Protein AF-A0A3M1LWT2-F1 (afdb_monomer_lite)

Foldseek 3Di:
DKKKFFDPVLVVVCVVVVNPVVLVVQLCVLFVFPDWDWDADPNTTMIDTHGDCPDPVCVCSNCVSRCPRGVIDMDDDDDDDPVVVVVVVVVVVVVD

pLDDT: mean 94.82, std 4.77, range [67.31, 98.25]

Radius of gyration: 16.24 Å; chains: 1; bounding box: 43×25×44 Å

Structure (mmCIF, N/CA/C/O backbone):
data_AF-A0A3M1LWT2-F1
#
_entry.id   AF-A0A3M1LWT2-F1
#
loop_
_atom_site.group_PDB
_atom_site.id
_atom_site.type_symbol
_atom_site.label_atom_id
_atom_site.label_alt_id
_atom_site.label_comp_id
_atom_site.label_asym_id
_atom_site.label_entity_id
_atom_site.label_seq_id
_atom_site.pdbx_PDB_ins_code
_atom_site.Cartn_x
_atom_site.Cartn_y
_atom_site.Cartn_z
_atom_site.occupancy
_atom_site.B_iso_or_equiv
_atom_site.auth_seq_id
_atom_site.auth_comp_id
_atom_site.auth_asym_id
_atom_site.auth_atom_id
_atom_site.pdbx_PDB_model_num
ATOM 1 N N . MET A 1 1 ? -5.792 -1.369 6.090 1.00 93.50 1 MET A N 1
ATOM 2 C CA . MET A 1 1 ? -4.872 -2.108 5.193 1.00 93.50 1 MET A CA 1
ATOM 3 C C . MET A 1 1 ? -5.056 -1.612 3.768 1.00 93.50 1 MET A C 1
ATOM 5 O O . MET A 1 1 ? -6.185 -1.385 3.356 1.00 93.50 1 MET A O 1
ATOM 9 N N . MET A 1 2 ? -3.960 -1.429 3.037 1.00 96.69 2 MET A N 1
ATOM 10 C CA . MET A 1 2 ? -3.952 -1.089 1.617 1.00 96.69 2 MET A CA 1
ATOM 11 C C . MET A 1 2 ? -3.150 -2.133 0.841 1.00 96.69 2 MET A C 1
ATOM 13 O O . MET A 1 2 ? -2.040 -2.466 1.247 1.00 96.69 2 MET A O 1
ATOM 17 N N . ARG A 1 3 ? -3.677 -2.605 -0.288 1.00 97.88 3 ARG A N 1
ATOM 18 C CA . ARG A 1 3 ? -2.958 -3.412 -1.281 1.00 97.88 3 ARG A CA 1
ATOM 19 C C . ARG A 1 3 ? -2.900 -2.634 -2.589 1.00 97.88 3 ARG A C 1
ATOM 21 O O . ARG A 1 3 ? -3.923 -2.109 -3.009 1.00 97.88 3 ARG A O 1
ATOM 28 N N . ALA A 1 4 ? -1.738 -2.579 -3.225 1.00 98.06 4 ALA A N 1
ATOM 29 C CA . ALA A 1 4 ? -1.555 -1.981 -4.541 1.00 98.06 4 ALA A CA 1
ATOM 30 C C . ALA A 1 4 ? -0.886 -2.987 -5.482 1.00 98.06 4 ALA A C 1
ATOM 32 O O . ALA A 1 4 ? 0.244 -3.409 -5.228 1.00 98.06 4 ALA A O 1
ATOM 33 N N . HIS A 1 5 ? -1.587 -3.370 -6.546 1.00 98.06 5 HIS A N 1
ATOM 34 C CA . HIS A 1 5 ? -1.077 -4.148 -7.674 1.00 98.06 5 HIS A CA 1
ATOM 35 C C . HIS A 1 5 ? -0.610 -3.201 -8.758 1.00 98.06 5 HIS A C 1
ATOM 37 O O . HIS A 1 5 ? -1.426 -2.522 -9.362 1.00 98.06 5 HIS A O 1
ATOM 43 N N . LEU A 1 6 ? 0.693 -3.153 -9.006 1.00 98.00 6 LEU A N 1
ATOM 44 C CA . LEU A 1 6 ? 1.245 -2.2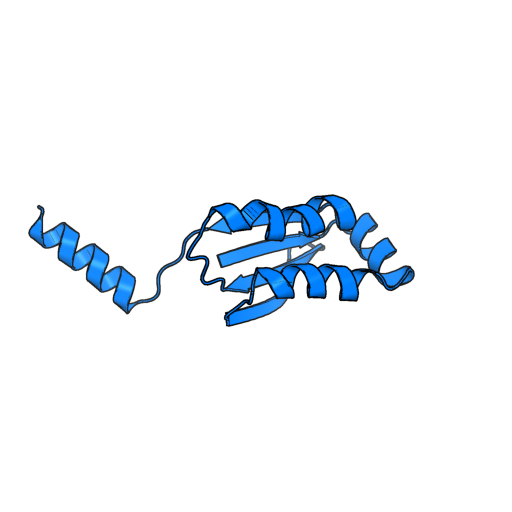72 -10.024 1.00 98.00 6 LEU A CA 1
ATOM 45 C C . LEU A 1 6 ? 1.164 -2.950 -11.390 1.00 98.00 6 LEU A C 1
ATOM 47 O O . LEU A 1 6 ? 1.614 -4.097 -11.521 1.00 98.00 6 LEU A O 1
ATOM 51 N N . ASP A 1 7 ? 0.681 -2.234 -12.407 1.00 97.88 7 ASP A N 1
ATOM 52 C CA . ASP A 1 7 ? 0.734 -2.722 -13.783 1.00 97.88 7 ASP A CA 1
ATOM 53 C C . ASP A 1 7 ? 2.180 -3.057 -14.177 1.00 97.88 7 ASP A C 1
ATOM 55 O O . ASP A 1 7 ? 3.147 -2.372 -13.815 1.00 97.88 7 ASP A O 1
ATOM 59 N N . VAL A 1 8 ? 2.353 -4.145 -14.924 1.00 97.38 8 VAL A N 1
ATOM 60 C CA . VAL A 1 8 ? 3.676 -4.648 -15.299 1.00 97.38 8 VAL A CA 1
ATOM 61 C C . VAL A 1 8 ? 4.382 -3.672 -16.239 1.00 97.38 8 VAL A C 1
ATOM 63 O O . VAL A 1 8 ? 5.583 -3.435 -16.078 1.00 97.38 8 VAL A O 1
ATOM 66 N N . GLY A 1 9 ? 3.670 -3.102 -17.212 1.00 97.75 9 GLY A N 1
ATOM 67 C CA . GLY A 1 9 ? 4.215 -2.166 -18.192 1.00 97.75 9 GLY A CA 1
ATOM 68 C C . GLY A 1 9 ? 4.629 -0.845 -17.552 1.00 97.75 9 GLY A C 1
ATOM 69 O O . GLY A 1 9 ? 5.793 -0.442 -17.673 1.00 97.75 9 GLY A O 1
ATOM 70 N N . ALA A 1 10 ? 3.710 -0.218 -16.819 1.00 97.62 10 ALA A N 1
ATOM 71 C CA . ALA A 1 10 ? 3.936 1.048 -16.132 1.00 97.62 10 ALA A CA 1
ATOM 72 C C . ALA A 1 10 ? 5.060 0.928 -15.093 1.00 97.62 10 ALA A C 1
ATOM 74 O O . ALA A 1 10 ? 6.025 1.698 -15.114 1.00 97.62 10 ALA A O 1
ATOM 75 N N . SER A 1 11 ? 5.028 -0.108 -14.248 1.00 96.69 11 SER A N 1
ATOM 76 C CA . SER A 1 11 ? 6.081 -0.310 -13.246 1.00 96.69 11 SER A CA 1
ATOM 77 C C . SER A 1 11 ? 7.441 -0.670 -13.863 1.00 96.69 11 SER A C 1
ATOM 79 O O . SER A 1 11 ? 8.476 -0.265 -13.333 1.00 96.69 11 SER A O 1
ATOM 81 N N . ASN A 1 12 ? 7.490 -1.359 -15.011 1.00 98.06 12 ASN A N 1
ATOM 82 C CA . ASN A 1 12 ? 8.745 -1.575 -15.743 1.00 98.06 12 ASN A CA 1
ATOM 83 C C . ASN A 1 12 ? 9.343 -0.258 -16.249 1.00 98.06 12 ASN A C 1
ATOM 85 O O . ASN A 1 12 ? 10.557 -0.060 -16.146 1.00 98.06 12 ASN A O 1
ATOM 89 N N . LEU A 1 13 ? 8.513 0.634 -16.797 1.00 98.12 13 LEU A N 1
ATOM 90 C CA . LEU A 1 13 ? 8.951 1.953 -17.245 1.00 98.12 13 LEU A CA 1
ATOM 91 C C . LEU A 1 13 ? 9.485 2.777 -16.066 1.00 98.12 13 LEU A C 1
ATOM 93 O O . LEU A 1 13 ? 10.597 3.298 -16.157 1.00 98.12 13 LEU A O 1
ATOM 97 N N . ALA A 1 14 ? 8.746 2.806 -14.953 1.00 97.75 14 ALA A N 1
ATOM 98 C CA . ALA A 1 14 ? 9.119 3.513 -13.727 1.00 97.75 14 ALA A CA 1
ATOM 99 C C . ALA A 1 14 ? 10.426 2.996 -13.093 1.00 97.75 14 ALA A C 1
ATOM 101 O O . ALA A 1 14 ? 11.182 3.750 -12.481 1.00 97.75 14 ALA A O 1
ATOM 102 N N . ILE A 1 15 ? 10.733 1.703 -13.235 1.00 97.44 15 ILE A N 1
ATOM 103 C CA . ILE A 1 15 ? 12.027 1.149 -12.809 1.00 97.44 15 ILE A CA 1
ATOM 104 C C . ILE A 1 15 ? 13.140 1.609 -13.748 1.00 97.44 15 ILE A C 1
ATOM 106 O O . ILE A 1 15 ? 14.187 2.060 -13.290 1.00 97.44 15 ILE A O 1
ATOM 110 N N . ARG A 1 16 ? 12.925 1.504 -15.063 1.00 97.94 16 ARG A N 1
ATOM 111 C CA . ARG A 1 16 ? 13.945 1.828 -16.074 1.00 97.94 16 ARG A CA 1
ATOM 112 C C . ARG A 1 16 ? 14.340 3.299 -16.060 1.00 97.94 16 ARG A C 1
ATOM 114 O O . ARG A 1 16 ? 15.507 3.605 -16.273 1.00 97.94 16 ARG A O 1
ATOM 121 N N . ASN A 1 17 ? 13.384 4.194 -15.827 1.00 97.31 17 ASN A N 1
ATOM 122 C CA . ASN A 1 17 ? 13.632 5.633 -15.753 1.00 97.31 17 ASN A CA 1
ATOM 123 C C . ASN A 1 17 ? 13.972 6.121 -14.326 1.00 97.31 17 ASN A C 1
ATOM 125 O O . ASN A 1 17 ? 14.245 7.304 -14.141 1.00 97.31 17 ASN A O 1
ATOM 129 N N . GLY A 1 18 ? 13.964 5.228 -13.329 1.00 97.06 18 GLY A N 1
ATOM 130 C CA . GLY A 1 18 ? 14.305 5.530 -11.938 1.00 97.06 18 GLY A CA 1
ATOM 131 C C . GLY A 1 18 ? 13.223 6.255 -11.127 1.00 97.06 18 GLY A C 1
ATOM 132 O O . GLY A 1 18 ? 13.488 6.623 -9.982 1.00 97.06 18 GLY A O 1
ATOM 133 N N . SER A 1 19 ? 12.012 6.457 -11.659 1.00 97.56 19 SER A N 1
ATOM 134 C CA . SER A 1 19 ? 10.947 7.197 -10.968 1.00 97.56 19 SER A CA 1
ATOM 135 C C . SER A 1 19 ? 10.245 6.398 -9.866 1.00 97.56 19 SER A C 1
ATOM 137 O O . SER A 1 19 ? 9.701 7.013 -8.946 1.00 97.56 19 SER A O 1
ATOM 139 N N . LEU A 1 20 ? 10.287 5.056 -9.906 1.00 97.00 20 LEU A N 1
ATOM 140 C CA . LEU A 1 20 ? 9.533 4.197 -8.978 1.00 97.00 20 LEU A CA 1
ATOM 141 C C . LEU A 1 20 ? 9.794 4.551 -7.508 1.00 97.00 20 LEU A C 1
ATOM 143 O O . LEU A 1 20 ? 8.853 4.705 -6.735 1.00 97.00 20 LEU A O 1
ATOM 147 N N . LYS A 1 21 ? 11.065 4.737 -7.126 1.00 95.94 21 LYS A N 1
ATOM 148 C CA . LYS A 1 21 ? 11.444 5.090 -5.748 1.00 95.94 21 LYS A CA 1
ATOM 149 C C . LYS A 1 21 ? 10.788 6.396 -5.299 1.00 95.94 21 LYS A C 1
ATOM 151 O O . LYS A 1 21 ? 10.202 6.435 -4.225 1.00 95.94 21 LYS A O 1
ATOM 156 N N . GLY A 1 22 ? 10.830 7.427 -6.142 1.00 97.56 22 GLY A N 1
ATOM 157 C CA . GLY A 1 22 ? 10.230 8.724 -5.835 1.00 97.56 22 GLY A CA 1
ATOM 158 C C . GLY A 1 22 ? 8.703 8.674 -5.756 1.00 97.56 22 GLY A C 1
ATOM 159 O O . GLY A 1 22 ? 8.114 9.397 -4.958 1.00 97.56 22 GLY A O 1
ATOM 160 N N . ILE A 1 23 ? 8.054 7.814 -6.549 1.00 97.06 23 ILE A N 1
ATOM 161 C CA . ILE A 1 23 ? 6.602 7.591 -6.464 1.00 97.06 23 ILE A CA 1
ATOM 162 C C . ILE A 1 23 ? 6.249 6.968 -5.108 1.00 97.06 23 ILE A C 1
ATOM 164 O O . ILE A 1 23 ? 5.413 7.510 -4.387 1.00 97.06 23 ILE A O 1
ATOM 168 N N . ILE A 1 24 ? 6.937 5.890 -4.715 1.00 96.56 24 ILE A N 1
ATOM 169 C CA . ILE A 1 24 ? 6.706 5.230 -3.420 1.00 96.56 24 ILE A CA 1
ATOM 170 C C . ILE A 1 24 ? 7.017 6.170 -2.244 1.00 96.56 24 ILE A C 1
ATOM 172 O O . ILE A 1 24 ? 6.256 6.213 -1.282 1.00 96.56 24 ILE A O 1
ATOM 176 N N . GLU A 1 25 ? 8.076 6.981 -2.328 1.00 96.06 25 GLU A N 1
ATOM 177 C CA . GLU A 1 25 ? 8.407 7.982 -1.303 1.00 96.06 25 GLU A CA 1
ATOM 178 C C . GLU A 1 25 ? 7.307 9.039 -1.133 1.00 96.06 25 GLU A C 1
ATOM 180 O O . GLU A 1 25 ? 6.973 9.383 0.002 1.00 96.06 25 GLU A O 1
ATOM 185 N N . ARG A 1 26 ? 6.695 9.519 -2.228 1.00 95.62 26 ARG A N 1
ATOM 186 C CA . ARG A 1 26 ? 5.544 10.439 -2.153 1.00 95.62 26 ARG A CA 1
ATOM 187 C C . ARG A 1 26 ? 4.356 9.797 -1.446 1.00 95.62 26 ARG A C 1
ATOM 189 O O . ARG A 1 26 ? 3.766 10.423 -0.570 1.00 95.62 26 ARG A O 1
ATOM 196 N N . VAL A 1 27 ? 4.044 8.548 -1.793 1.00 95.62 27 VAL A N 1
ATOM 197 C CA . VAL A 1 27 ? 2.964 7.792 -1.146 1.00 95.62 27 VAL A CA 1
ATOM 198 C C . VAL A 1 27 ? 3.252 7.645 0.349 1.00 95.62 27 VAL A C 1
ATOM 200 O O . VAL A 1 27 ? 2.382 7.916 1.170 1.00 95.62 27 VAL A O 1
ATOM 203 N N . PHE A 1 28 ? 4.481 7.291 0.731 1.00 95.38 28 PHE A N 1
ATOM 204 C CA . PHE A 1 28 ? 4.850 7.074 2.135 1.00 95.38 28 PHE A CA 1
ATOM 205 C C . PHE A 1 28 ? 4.919 8.363 2.958 1.00 95.38 28 PHE A C 1
ATOM 207 O O . PHE A 1 28 ? 4.652 8.319 4.159 1.00 95.38 28 PHE A O 1
ATOM 214 N N . ALA A 1 29 ? 5.212 9.508 2.336 1.00 94.88 29 ALA A N 1
ATOM 215 C CA . ALA A 1 29 ? 5.200 10.804 3.013 1.00 94.88 29 ALA A CA 1
ATOM 216 C C . ALA A 1 29 ? 3.810 11.159 3.571 1.00 94.88 29 ALA A C 1
ATOM 218 O O . ALA A 1 29 ? 3.712 11.752 4.650 1.00 94.88 29 ALA A O 1
ATOM 219 N N . VAL A 1 30 ? 2.751 10.766 2.856 1.00 92.88 30 VAL A N 1
ATOM 220 C CA . VAL A 1 30 ? 1.357 10.955 3.278 1.00 92.88 30 VAL A CA 1
ATOM 221 C C . VAL A 1 30 ? 0.875 9.767 4.108 1.00 92.88 30 VAL A C 1
ATOM 223 O O . VAL A 1 30 ? 0.393 9.954 5.220 1.00 92.88 30 VAL A O 1
ATOM 226 N N . ALA A 1 31 ? 1.032 8.549 3.584 1.00 92.31 31 ALA A N 1
ATOM 227 C CA . ALA A 1 31 ? 0.422 7.343 4.136 1.00 92.31 31 ALA A CA 1
ATOM 228 C C . ALA A 1 31 ? 1.042 6.880 5.459 1.00 92.31 31 ALA A C 1
ATOM 230 O O . ALA A 1 31 ? 0.356 6.210 6.223 1.00 92.31 31 ALA A O 1
ATOM 231 N N . LYS A 1 32 ? 2.328 7.192 5.699 1.00 93.25 32 LYS A N 1
ATOM 232 C CA . LYS A 1 32 ? 3.096 6.821 6.904 1.00 93.25 32 LYS A CA 1
ATOM 233 C C . LYS A 1 32 ? 2.747 5.416 7.428 1.00 93.25 32 LYS A C 1
ATOM 235 O O . LYS A 1 32 ? 2.270 5.288 8.554 1.00 93.25 32 LYS A O 1
ATOM 240 N N . PRO A 1 33 ? 2.939 4.369 6.605 1.00 94.62 33 PRO A N 1
ATOM 241 C CA . PRO A 1 33 ? 2.531 3.021 6.972 1.00 94.62 33 PRO A CA 1
ATOM 242 C C . PRO A 1 33 ? 3.252 2.547 8.237 1.00 94.62 33 PRO A C 1
ATOM 244 O O . PRO A 1 33 ? 4.459 2.744 8.371 1.00 94.62 33 PRO A O 1
ATOM 247 N N . GLU A 1 34 ? 2.535 1.853 9.119 1.00 93.00 34 GLU A N 1
ATOM 248 C CA . GLU A 1 34 ? 3.132 1.159 10.269 1.00 93.00 34 GLU A CA 1
ATOM 249 C C . GLU A 1 34 ? 4.055 0.030 9.802 1.00 93.00 34 GLU A C 1
ATOM 251 O O . GLU A 1 34 ? 5.123 -0.216 10.364 1.00 93.00 34 GLU A O 1
ATOM 256 N N . ALA A 1 35 ? 3.636 -0.645 8.732 1.00 94.44 35 ALA A N 1
ATOM 257 C CA . ALA A 1 35 ? 4.391 -1.681 8.057 1.00 94.44 35 ALA A CA 1
ATOM 258 C C . ALA A 1 35 ? 4.074 -1.665 6.562 1.00 94.44 35 ALA A C 1
ATOM 260 O O . ALA A 1 35 ? 2.922 -1.483 6.160 1.00 94.44 35 ALA A O 1
ATOM 261 N N . ALA A 1 36 ? 5.095 -1.902 5.742 1.00 96.88 36 ALA A N 1
ATOM 262 C CA . ALA A 1 36 ? 4.954 -2.079 4.306 1.00 96.88 36 ALA A CA 1
ATOM 263 C C . ALA A 1 36 ? 5.729 -3.316 3.849 1.00 96.88 36 ALA A C 1
ATOM 265 O O . ALA A 1 36 ? 6.903 -3.491 4.176 1.00 96.88 36 ALA A O 1
ATOM 266 N N . TYR A 1 37 ? 5.064 -4.157 3.069 1.00 97.56 37 TYR A N 1
ATOM 267 C CA . TYR A 1 37 ? 5.598 -5.387 2.506 1.00 97.56 37 TYR A CA 1
ATOM 268 C C . TYR A 1 37 ? 5.516 -5.315 0.988 1.00 97.56 37 TYR A C 1
ATOM 270 O O . TYR A 1 37 ? 4.506 -4.884 0.431 1.00 97.56 37 TYR A O 1
ATOM 278 N N . PHE A 1 38 ? 6.569 -5.775 0.321 1.00 97.31 38 PHE A N 1
ATOM 279 C CA . PHE A 1 38 ? 6.647 -5.823 -1.132 1.00 97.31 38 PHE A CA 1
ATOM 280 C C . PHE A 1 38 ? 6.865 -7.264 -1.566 1.00 97.31 38 PHE A C 1
ATOM 282 O O . PHE A 1 38 ? 7.770 -7.936 -1.072 1.00 97.31 38 PHE A O 1
ATOM 289 N N . PHE A 1 39 ? 6.021 -7.749 -2.464 1.00 97.88 39 PHE A N 1
ATOM 290 C CA . PHE A 1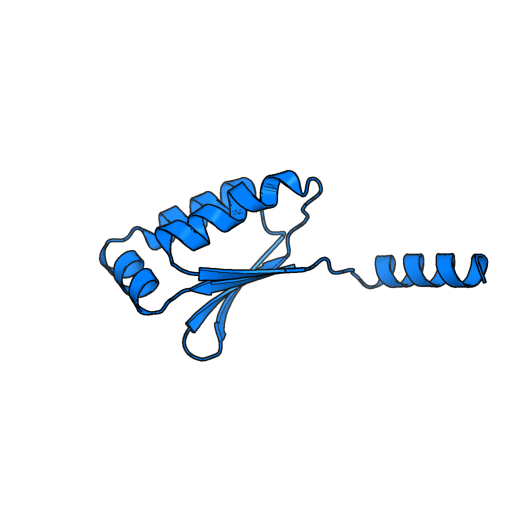 39 ? 6.036 -9.135 -2.919 1.00 97.88 39 PHE A CA 1
ATOM 291 C C . PHE A 1 39 ? 5.428 -9.236 -4.317 1.00 97.88 39 PHE A C 1
ATOM 293 O O . PHE A 1 39 ? 4.988 -8.243 -4.896 1.00 97.88 39 PHE A O 1
ATOM 300 N N . VAL A 1 40 ? 5.456 -10.440 -4.881 1.00 97.25 40 VAL A N 1
ATOM 301 C CA . VAL A 1 40 ? 4.798 -10.736 -6.152 1.00 97.25 40 VAL A CA 1
ATOM 302 C C . VAL A 1 40 ? 3.478 -11.427 -5.854 1.00 97.25 40 VAL A C 1
ATOM 304 O O . VAL A 1 40 ? 3.464 -12.466 -5.199 1.00 97.25 40 VAL A O 1
ATOM 307 N N . GLU A 1 41 ? 2.385 -10.876 -6.364 1.00 97.31 41 GLU A N 1
ATOM 308 C CA . GLU A 1 41 ? 1.059 -11.490 -6.300 1.00 97.31 41 GLU A CA 1
ATOM 309 C C . GLU A 1 41 ? 0.456 -11.491 -7.702 1.00 97.31 41 GLU A C 1
ATOM 311 O O . GLU A 1 41 ? 0.507 -10.493 -8.418 1.00 97.31 41 GLU A O 1
ATOM 316 N N . SER A 1 42 ? -0.053 -12.645 -8.139 1.00 95.19 42 SER A N 1
ATOM 317 C CA . SER A 1 42 ? -0.663 -12.808 -9.468 1.00 95.19 42 SER A CA 1
ATOM 318 C C . SER A 1 42 ? 0.211 -12.301 -10.629 1.00 95.19 42 SER A C 1
ATOM 320 O O . SER A 1 42 ? -0.298 -11.754 -11.601 1.00 95.19 42 SER A O 1
ATOM 322 N N . GLY A 1 43 ? 1.538 -12.441 -10.520 1.00 96.12 43 GLY A N 1
ATOM 323 C CA . GLY A 1 43 ? 2.496 -11.984 -11.537 1.00 96.12 43 GLY A CA 1
ATOM 324 C C . GLY A 1 43 ? 2.770 -10.473 -11.560 1.00 96.12 43 GLY A C 1
ATOM 325 O O . GLY A 1 43 ? 3.503 -10.017 -12.434 1.00 96.12 43 GLY A O 1
ATOM 326 N N . HIS A 1 44 ? 2.232 -9.707 -10.610 1.00 97.56 44 HIS A N 1
ATOM 327 C CA . HIS A 1 44 ? 2.404 -8.258 -10.513 1.00 97.56 44 HIS A CA 1
ATOM 328 C C . HIS A 1 44 ? 3.347 -7.892 -9.368 1.00 97.56 44 HIS A C 1
ATOM 330 O O . HIS A 1 44 ? 3.528 -8.654 -8.416 1.00 97.56 44 HIS A O 1
ATOM 336 N N . ARG A 1 45 ? 3.964 -6.708 -9.461 1.00 97.81 45 ARG A N 1
ATOM 337 C CA . ARG A 1 45 ? 4.654 -6.108 -8.314 1.00 97.81 45 ARG A CA 1
ATOM 338 C C . ARG A 1 45 ? 3.584 -5.594 -7.367 1.00 97.81 45 ARG A C 1
ATOM 340 O O . ARG A 1 45 ? 2.758 -4.783 -7.779 1.00 97.81 45 ARG A O 1
ATOM 347 N N . THR A 1 46 ? 3.628 -6.039 -6.121 1.00 98.25 46 THR A N 1
ATOM 348 C CA . THR A 1 46 ? 2.574 -5.760 -5.153 1.00 98.25 46 THR A CA 1
ATOM 349 C C . THR A 1 46 ? 3.150 -5.138 -3.898 1.00 98.25 46 THR A C 1
ATOM 351 O O . THR A 1 46 ? 4.176 -5.577 -3.377 1.00 98.25 46 TH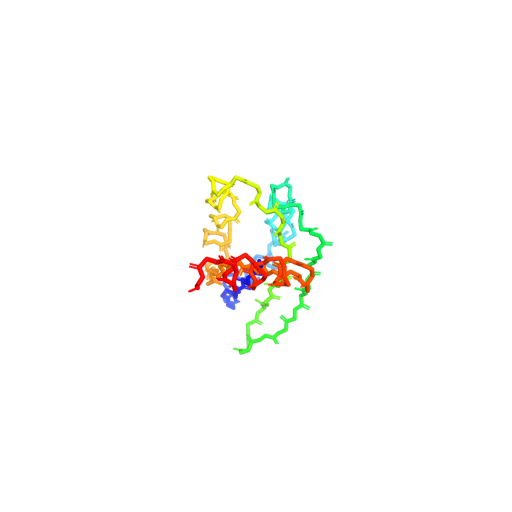R A O 1
ATOM 354 N N . MET A 1 47 ? 2.465 -4.110 -3.410 1.00 97.88 47 MET A N 1
ATOM 355 C CA . MET A 1 47 ? 2.713 -3.501 -2.112 1.00 97.88 47 MET A CA 1
ATOM 356 C C . MET A 1 47 ? 1.511 -3.753 -1.207 1.00 97.88 47 MET A C 1
ATOM 358 O O . MET A 1 47 ? 0.377 -3.477 -1.591 1.00 97.88 47 MET A O 1
ATOM 362 N N . LEU A 1 48 ? 1.760 -4.238 0.005 1.00 97.81 48 LEU A N 1
ATOM 363 C CA . LEU A 1 48 ? 0.777 -4.313 1.080 1.00 97.81 48 LEU A CA 1
ATOM 364 C C . LEU A 1 48 ? 1.238 -3.413 2.218 1.00 97.81 48 LEU A C 1
ATOM 366 O O . LEU A 1 48 ? 2.356 -3.559 2.705 1.00 97.81 48 LEU A O 1
ATOM 370 N N . ALA A 1 49 ? 0.376 -2.506 2.653 1.00 96.69 49 ALA A N 1
ATOM 371 C CA . ALA A 1 49 ? 0.667 -1.560 3.713 1.00 96.69 49 ALA A CA 1
ATOM 372 C C . ALA A 1 49 ? -0.402 -1.607 4.811 1.00 96.69 49 ALA A C 1
ATOM 374 O O . ALA A 1 49 ? -1.609 -1.6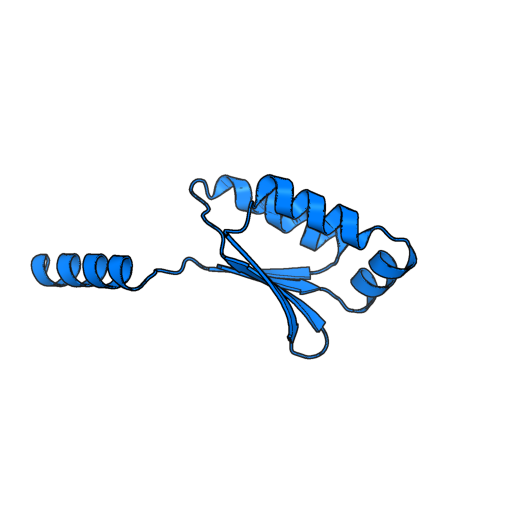35 4.542 1.00 96.69 49 ALA A O 1
ATOM 375 N N . VAL A 1 50 ? 0.043 -1.589 6.063 1.00 95.44 50 VAL A N 1
ATOM 376 C CA . VAL A 1 50 ? -0.814 -1.344 7.226 1.00 95.44 50 VAL A CA 1
ATOM 377 C C . VAL A 1 50 ? -0.791 0.156 7.481 1.00 95.44 50 VAL A C 1
ATOM 379 O O . VAL A 1 50 ? 0.275 0.735 7.674 1.00 95.44 50 VAL A O 1
ATOM 382 N N . LEU A 1 51 ? -1.962 0.781 7.379 1.00 92.00 51 LEU A N 1
ATOM 383 C CA . LEU A 1 51 ? -2.131 2.228 7.452 1.00 92.00 51 LEU A CA 1
ATOM 384 C C . LEU A 1 51 ? -3.046 2.552 8.626 1.00 92.00 51 LEU A C 1
ATOM 386 O O . LEU A 1 51 ? -4.127 1.962 8.711 1.00 92.00 51 LEU A O 1
ATOM 390 N N . ASP A 1 52 ? -2.638 3.522 9.437 1.00 88.88 52 ASP A N 1
ATOM 391 C CA . ASP A 1 52 ? -3.490 4.184 10.421 1.00 88.88 52 ASP A CA 1
ATOM 392 C C . ASP A 1 52 ? -4.036 5.483 9.804 1.00 88.88 52 ASP A C 1
ATOM 394 O O . ASP A 1 52 ? -3.417 6.548 9.857 1.00 88.88 52 ASP A O 1
ATOM 398 N N . ILE A 1 53 ? -5.164 5.372 9.094 1.00 81.50 53 ILE A N 1
ATOM 399 C CA . ILE A 1 53 ? -5.812 6.518 8.444 1.00 81.50 53 ILE A CA 1
ATOM 400 C C . ILE A 1 53 ? -6.904 7.048 9.371 1.00 81.50 53 ILE A C 1
ATOM 402 O O . ILE A 1 53 ? -8.043 6.585 9.329 1.00 81.50 53 ILE A O 1
ATOM 406 N N . ALA A 1 54 ? -6.566 8.065 10.164 1.00 81.06 54 ALA A N 1
ATOM 407 C CA . ALA A 1 54 ? -7.537 8.779 10.993 1.00 81.06 54 ALA A CA 1
ATOM 408 C C . ALA A 1 54 ? -8.499 9.658 10.167 1.00 81.06 54 ALA A C 1
ATOM 410 O O . ALA A 1 54 ? -9.651 9.849 10.554 1.00 81.06 54 ALA A O 1
ATOM 411 N N . ASP A 1 55 ? -8.036 10.184 9.025 1.00 89.12 55 ASP A N 1
ATOM 412 C CA . ASP A 1 55 ? -8.826 11.016 8.111 1.00 89.12 55 ASP A CA 1
ATOM 413 C C . ASP A 1 55 ? -8.941 10.363 6.718 1.00 89.12 55 ASP A C 1
ATOM 415 O O . ASP A 1 55 ? -7.984 10.397 5.935 1.00 89.12 55 ASP A O 1
ATOM 419 N N . PRO A 1 56 ? -10.113 9.796 6.366 1.00 90.06 56 PRO A N 1
ATOM 420 C CA . PRO A 1 56 ? -10.357 9.198 5.054 1.00 90.06 56 PRO A CA 1
ATOM 421 C C . PRO A 1 56 ? -10.160 10.155 3.869 1.00 90.06 56 PRO A C 1
ATOM 423 O O . PRO A 1 56 ? -9.975 9.689 2.744 1.00 90.06 56 PRO A O 1
ATOM 426 N N . SER A 1 57 ? -10.161 11.477 4.087 1.00 92.69 57 SER A N 1
ATOM 427 C CA . SER A 1 57 ? -9.909 12.469 3.032 1.00 92.69 57 SER A CA 1
ATOM 428 C C . SER A 1 57 ? -8.500 12.371 2.428 1.00 92.69 57 SER A C 1
ATOM 430 O O . SER A 1 57 ? -8.256 12.880 1.333 1.00 92.69 57 SER A O 1
ATOM 432 N N . LEU A 1 58 ? -7.578 11.671 3.100 1.00 91.44 58 LEU A N 1
ATOM 433 C CA . LEU A 1 58 ? -6.217 11.425 2.624 1.00 91.44 58 LEU A CA 1
ATOM 434 C C . LEU A 1 58 ? -6.132 10.328 1.556 1.00 91.44 58 LEU A C 1
ATOM 436 O O . LEU A 1 58 ? -5.110 10.233 0.877 1.00 91.44 58 LEU A O 1
ATOM 440 N N . ILE A 1 59 ? -7.183 9.522 1.364 1.00 94.44 59 ILE A N 1
ATOM 441 C CA . ILE A 1 59 ? -7.173 8.400 0.413 1.00 94.44 59 ILE A CA 1
ATOM 442 C C . ILE A 1 59 ? -6.751 8.833 -1.005 1.00 94.44 59 ILE A C 1
ATOM 444 O O . ILE A 1 59 ? -5.844 8.199 -1.544 1.00 94.44 59 ILE A O 1
ATOM 448 N N . PRO A 1 60 ? -7.293 9.912 -1.607 1.00 95.31 60 PRO A N 1
ATOM 449 C CA . PRO A 1 60 ? -6.847 10.368 -2.924 1.00 95.31 60 PRO A CA 1
ATOM 450 C C . PRO A 1 60 ? -5.363 10.744 -2.966 1.00 95.31 60 PRO A C 1
ATOM 452 O O . PRO A 1 60 ? -4.675 10.415 -3.924 1.00 95.31 60 PRO A O 1
ATOM 455 N N . GLN A 1 61 ? -4.828 11.372 -1.915 1.00 94.62 61 GLN A N 1
ATOM 456 C CA . GLN A 1 61 ? -3.407 11.747 -1.870 1.00 94.62 61 GLN A CA 1
ATOM 457 C C . GLN A 1 61 ? -2.478 10.524 -1.834 1.00 94.62 61 GLN A C 1
ATOM 459 O O . GLN A 1 61 ? -1.345 10.594 -2.304 1.00 94.62 61 GLN A O 1
ATOM 464 N N . ILE A 1 62 ? -2.959 9.406 -1.284 1.00 94.56 62 ILE A N 1
ATOM 465 C CA . ILE A 1 62 ? -2.242 8.127 -1.233 1.00 94.56 62 ILE A CA 1
ATOM 466 C C . ILE A 1 62 ? -2.400 7.364 -2.556 1.00 94.56 62 ILE A C 1
ATOM 468 O O . ILE A 1 62 ? -1.427 6.812 -3.066 1.00 94.56 62 ILE A O 1
ATOM 472 N N . ALA A 1 63 ? -3.617 7.320 -3.102 1.00 96.31 63 ALA A N 1
ATOM 473 C CA . ALA A 1 63 ? -3.971 6.453 -4.221 1.00 96.31 63 ALA A CA 1
ATOM 474 C C . ALA A 1 63 ? -3.662 7.065 -5.598 1.00 96.31 63 ALA A C 1
ATOM 476 O O . ALA A 1 63 ? -3.184 6.349 -6.473 1.00 96.31 63 ALA A O 1
ATOM 477 N N . GLU A 1 64 ? -3.847 8.375 -5.795 1.00 97.25 64 GLU A N 1
ATOM 478 C CA . GLU A 1 64 ? -3.632 9.016 -7.103 1.00 97.25 64 GLU A CA 1
ATOM 479 C C . GLU A 1 64 ? -2.215 8.837 -7.663 1.00 97.25 64 GLU A C 1
ATOM 481 O O . GLU A 1 64 ? -2.100 8.516 -8.842 1.00 97.25 64 GLU A O 1
ATOM 486 N N . PRO A 1 65 ? -1.120 8.943 -6.883 1.00 96.44 65 PRO A N 1
ATOM 487 C CA . PRO A 1 65 ? 0.212 8.647 -7.414 1.00 96.44 65 PRO A CA 1
ATOM 488 C C . PRO A 1 65 ? 0.345 7.203 -7.921 1.00 96.44 65 PRO A C 1
ATOM 490 O O . PRO A 1 65 ? 1.058 6.946 -8.885 1.00 96.44 65 PRO A O 1
ATOM 493 N N . LEU A 1 66 ? -0.344 6.250 -7.287 1.00 97.50 66 LEU A N 1
ATOM 494 C CA . LEU A 1 66 ? -0.332 4.847 -7.703 1.00 97.50 66 LEU A CA 1
ATOM 495 C C . LEU A 1 66 ? -1.158 4.641 -8.981 1.00 97.50 66 LEU A C 1
ATOM 497 O O . LEU A 1 66 ? -0.739 3.890 -9.858 1.00 97.50 66 LEU A O 1
ATOM 501 N N . PHE A 1 67 ? -2.288 5.337 -9.119 1.00 97.81 67 PHE A N 1
ATOM 502 C CA . PHE A 1 67 ? -3.102 5.311 -10.336 1.00 97.81 67 PHE A CA 1
ATOM 503 C C . PHE A 1 67 ? -2.391 5.981 -11.513 1.00 97.81 67 PHE A C 1
ATOM 505 O O . PHE A 1 67 ? -2.186 5.360 -12.550 1.00 97.81 67 PHE A O 1
ATOM 512 N N . GLN A 1 68 ? -1.974 7.234 -11.344 1.00 97.00 68 GLN A N 1
ATOM 513 C CA . GLN A 1 68 ? -1.457 8.059 -12.435 1.00 97.00 68 GLN A CA 1
ATOM 514 C C . GLN A 1 68 ? -0.067 7.616 -12.897 1.00 97.00 68 GLN A C 1
ATOM 516 O O . GLN A 1 68 ? 0.200 7.590 -14.097 1.00 97.00 68 GLN A O 1
ATOM 521 N N . ASP A 1 69 ? 0.829 7.272 -11.965 1.00 96.69 69 ASP A N 1
ATOM 522 C CA . ASP A 1 69 ? 2.228 7.001 -12.312 1.00 96.69 69 ASP A CA 1
ATOM 523 C C . ASP A 1 69 ? 2.524 5.507 -12.527 1.00 96.69 69 ASP A C 1
ATOM 525 O O . ASP A 1 69 ? 3.551 5.167 -13.123 1.00 96.69 69 ASP A O 1
ATOM 529 N N . LEU A 1 70 ? 1.674 4.609 -12.012 1.00 97.56 70 LEU A N 1
ATOM 530 C CA . LEU A 1 70 ? 1.926 3.160 -11.995 1.00 97.56 70 LEU A CA 1
ATOM 531 C C . LEU A 1 70 ? 0.763 2.308 -12.518 1.00 97.56 70 LEU A C 1
ATOM 533 O O . LEU A 1 70 ? 0.910 1.084 -12.521 1.00 97.56 70 LEU A O 1
ATOM 537 N N . ASP A 1 71 ? -0.342 2.927 -12.949 1.00 97.62 71 ASP A N 1
ATOM 538 C CA . ASP A 1 71 ? -1.558 2.251 -13.431 1.00 97.62 71 ASP A CA 1
ATOM 539 C C . ASP A 1 71 ? -1.995 1.117 -12.486 1.00 97.62 71 ASP A C 1
ATOM 541 O O . ASP A 1 71 ? -2.242 -0.021 -12.881 1.00 97.62 71 ASP A O 1
ATOM 545 N N . ALA A 1 72 ? -1.949 1.403 -11.180 1.00 97.81 72 ALA A N 1
ATOM 546 C CA . ALA A 1 72 ? -2.110 0.388 -10.153 1.00 97.81 72 ALA A CA 1
ATOM 547 C C . ALA A 1 72 ? -3.580 0.104 -9.811 1.00 97.81 72 ALA A C 1
ATOM 549 O O . ALA A 1 72 ? -4.384 1.019 -9.661 1.00 97.81 72 ALA A O 1
ATOM 550 N N . ASP A 1 73 ? -3.910 -1.157 -9.538 1.00 97.75 73 A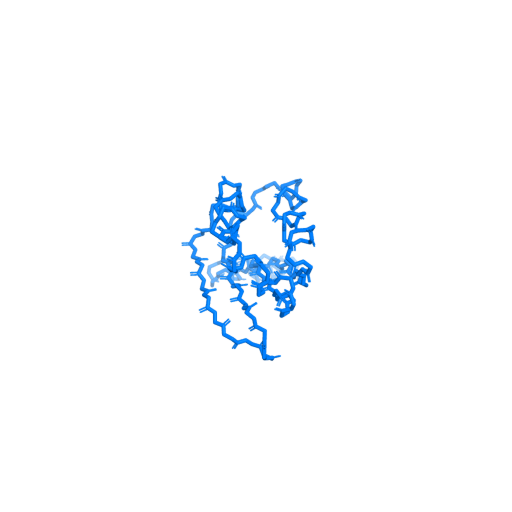SP A N 1
ATOM 551 C CA . ASP A 1 73 ? -5.146 -1.535 -8.844 1.00 97.75 73 ASP A CA 1
ATOM 552 C C . ASP A 1 73 ? -4.923 -1.405 -7.329 1.00 97.75 73 ASP A C 1
ATOM 554 O O . ASP A 1 73 ? -4.086 -2.104 -6.745 1.00 97.75 73 ASP A O 1
ATOM 558 N N . VAL A 1 74 ? -5.645 -0.478 -6.691 1.00 97.38 74 VAL A N 1
ATOM 559 C CA . VAL A 1 74 ? -5.516 -0.169 -5.262 1.00 97.38 74 VAL A CA 1
ATOM 560 C C . VAL A 1 74 ? -6.779 -0.579 -4.510 1.00 97.38 74 VAL A C 1
ATOM 562 O O . VAL A 1 74 ? -7.873 -0.078 -4.752 1.00 97.38 74 VAL A O 1
ATOM 565 N N . THR A 1 75 ? -6.606 -1.442 -3.514 1.00 96.81 75 THR A N 1
ATOM 566 C CA . THR A 1 75 ? -7.638 -1.839 -2.553 1.00 96.81 75 THR A CA 1
ATOM 567 C C . THR A 1 75 ? -7.315 -1.244 -1.185 1.00 96.81 75 THR A C 1
ATOM 569 O O . THR A 1 75 ? -6.231 -1.487 -0.658 1.00 96.81 75 THR A O 1
ATOM 572 N N . ILE A 1 76 ? -8.254 -0.522 -0.568 1.00 94.88 76 ILE A N 1
ATOM 573 C CA . ILE A 1 76 ? -8.137 -0.031 0.815 1.00 94.88 76 ILE A CA 1
ATOM 574 C C . ILE A 1 76 ? -9.297 -0.595 1.627 1.00 94.88 76 ILE A C 1
ATOM 576 O O . ILE A 1 76 ? -10.458 -0.415 1.270 1.00 94.88 76 ILE A O 1
ATOM 580 N N . LEU A 1 77 ? -8.975 -1.281 2.722 1.00 93.12 77 LEU A N 1
ATOM 581 C CA . LEU A 1 77 ? -9.948 -1.902 3.613 1.00 93.12 77 LEU A CA 1
ATOM 582 C C . LEU A 1 77 ? -9.667 -1.521 5.070 1.00 93.12 77 LEU A C 1
ATOM 584 O O . LEU A 1 77 ? -8.505 -1.585 5.500 1.00 93.12 77 LEU A O 1
ATOM 588 N N . PRO A 1 78 ? -10.703 -1.174 5.854 1.00 90.69 78 PRO A N 1
ATOM 589 C CA . PRO A 1 78 ? -10.566 -1.106 7.298 1.00 90.69 78 PRO A CA 1
ATOM 590 C C . PRO A 1 78 ? -10.251 -2.507 7.827 1.00 90.69 78 PRO A C 1
ATOM 592 O O . PRO A 1 78 ? -10.793 -3.509 7.358 1.00 90.69 78 PRO A O 1
ATOM 595 N N . VAL A 1 79 ? -9.341 -2.578 8.788 1.00 91.38 79 VAL A N 1
ATOM 596 C CA . VAL A 1 79 ? -8.963 -3.816 9.473 1.00 91.38 79 VAL A CA 1
ATOM 597 C C . VAL A 1 79 ? -8.880 -3.516 10.959 1.00 91.38 79 VAL A C 1
ATOM 599 O O . VAL A 1 79 ? -8.648 -2.369 11.326 1.00 91.38 79 VAL A O 1
ATOM 602 N N . MET A 1 80 ? -9.089 -4.535 11.785 1.00 92.38 80 MET A N 1
ATOM 603 C CA . MET A 1 80 ? -9.032 -4.419 13.239 1.00 92.38 80 MET A CA 1
ATOM 604 C C . MET A 1 80 ? -7.981 -5.370 13.799 1.00 92.38 80 MET A C 1
ATOM 606 O O . MET A 1 80 ? -7.824 -6.489 13.296 1.00 92.38 80 MET A O 1
ATOM 610 N N . ILE A 1 81 ? -7.293 -4.949 14.855 1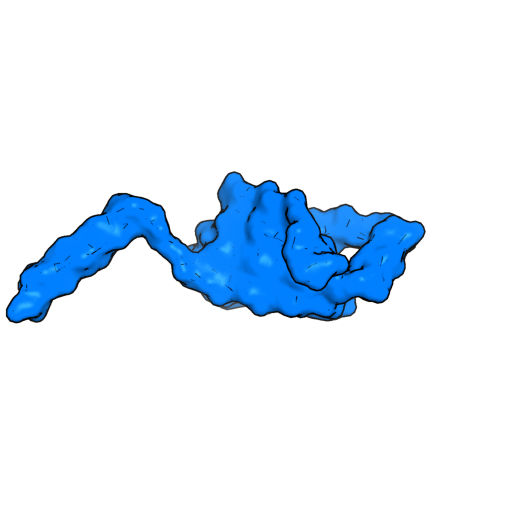.00 92.50 81 ILE A N 1
ATOM 611 C CA . ILE A 1 81 ? -6.473 -5.835 15.687 1.00 92.50 81 ILE A CA 1
ATOM 612 C C . ILE A 1 81 ? -7.351 -6.597 16.696 1.00 92.50 81 ILE A C 1
ATOM 614 O O . ILE A 1 81 ? -8.507 -6.244 16.928 1.00 92.50 81 ILE A O 1
ATOM 618 N N . SER A 1 82 ? -6.813 -7.655 17.320 1.00 96.25 82 SER A N 1
ATOM 619 C CA . SER A 1 82 ? -7.584 -8.513 18.247 1.00 96.25 82 SER A CA 1
ATOM 620 C C . SER A 1 82 ? -8.334 -7.729 19.340 1.00 96.25 82 SER A C 1
ATOM 622 O O . SER A 1 82 ? -9.534 -7.958 19.492 1.00 96.25 82 SER A O 1
ATOM 624 N N . PRO A 1 83 ? -7.710 -6.758 20.046 1.00 95.94 83 PRO A N 1
ATOM 625 C CA . PRO A 1 83 ? -8.413 -5.985 21.075 1.00 95.94 83 PRO A CA 1
ATOM 626 C C . PRO A 1 83 ? -9.608 -5.172 20.548 1.00 95.94 83 PRO A C 1
ATOM 628 O O . PRO A 1 83 ? -10.627 -5.052 21.225 1.00 95.94 83 PRO A O 1
ATOM 631 N N . GLU A 1 84 ? -9.509 -4.629 19.335 1.00 94.88 84 GLU A N 1
ATOM 632 C CA . GLU A 1 84 ? -10.581 -3.840 18.712 1.00 94.88 84 GLU A CA 1
ATOM 633 C C . GLU A 1 84 ? -11.762 -4.728 18.314 1.00 94.88 84 GLU A C 1
ATOM 635 O O . GLU A 1 84 ? -12.921 -4.369 18.536 1.00 94.88 84 GLU A O 1
ATOM 640 N N . LEU A 1 85 ? -11.476 -5.926 17.790 1.00 96.25 85 LEU A N 1
ATOM 641 C CA . LEU A 1 85 ? -12.500 -6.928 17.504 1.00 96.25 85 LEU A CA 1
ATOM 642 C C . LEU A 1 85 ? -13.248 -7.330 18.783 1.00 96.25 85 LEU A C 1
ATOM 644 O O . LEU A 1 85 ? -14.479 -7.357 18.795 1.00 96.25 85 LEU A O 1
ATOM 648 N N . GLU A 1 86 ? -12.520 -7.609 19.867 1.00 96.69 86 GLU A N 1
ATOM 649 C CA . GLU A 1 86 ? -13.105 -7.947 21.171 1.00 96.69 86 GLU A CA 1
ATOM 650 C C . GLU A 1 86 ? -14.006 -6.823 21.698 1.00 96.69 86 GLU A C 1
ATOM 652 O O . GLU A 1 86 ? -15.132 -7.082 22.133 1.00 96.69 86 GLU A O 1
ATOM 657 N N . GLN A 1 87 ? -13.559 -5.567 21.603 1.00 95.88 87 GLN A N 1
ATOM 658 C CA . GLN A 1 87 ? -14.352 -4.400 21.990 1.00 95.88 87 GLN A CA 1
ATOM 659 C C . GLN A 1 87 ? -15.637 -4.273 21.155 1.00 95.88 87 GLN A C 1
ATOM 661 O O . GLN A 1 87 ? -16.716 -4.018 21.709 1.00 95.88 87 GLN A O 1
ATOM 666 N N . GLY A 1 88 ? -15.540 -4.463 19.837 1.00 94.38 88 GLY A N 1
ATOM 667 C CA . GLY A 1 88 ? -16.682 -4.431 18.925 1.00 94.38 88 GLY A CA 1
ATOM 668 C C . GLY A 1 88 ? -17.720 -5.503 19.264 1.00 94.38 88 GLY A C 1
ATOM 669 O O . GLY A 1 88 ? -18.905 -5.199 19.420 1.00 94.38 88 GLY A O 1
ATOM 670 N N . LEU A 1 89 ? -17.273 -6.745 19.474 1.00 96.81 89 LEU A N 1
ATOM 671 C CA . LEU A 1 89 ? -18.140 -7.867 19.847 1.00 96.81 89 LEU A CA 1
ATOM 672 C C . LEU A 1 89 ? -18.778 -7.678 21.230 1.00 96.81 89 LEU A C 1
ATOM 674 O O . LEU A 1 89 ? -19.976 -7.912 21.390 1.00 96.81 89 LEU A O 1
ATOM 678 N N . ALA A 1 90 ? -18.022 -7.204 22.223 1.00 95.50 90 ALA A N 1
ATOM 679 C CA . ALA A 1 90 ? -18.550 -6.943 23.562 1.00 95.50 90 ALA A CA 1
ATOM 680 C C . ALA A 1 90 ? -19.640 -5.859 23.559 1.00 95.50 90 ALA A C 1
ATOM 682 O O . ALA A 1 90 ? -20.601 -5.938 24.325 1.00 95.50 90 ALA A O 1
ATOM 683 N N . SER A 1 91 ? -19.501 -4.849 22.696 1.00 94.56 91 SER A N 1
ATOM 684 C CA . SER A 1 91 ? -20.495 -3.783 22.530 1.00 94.56 91 SER A CA 1
ATOM 685 C C . SER A 1 91 ? -21.778 -4.308 21.885 1.00 94.56 91 SER A C 1
ATOM 687 O O . SER A 1 91 ? -22.867 -3.969 22.340 1.00 94.56 91 SER A O 1
ATOM 689 N N . TRP A 1 92 ? -21.658 -5.191 20.889 1.00 93.38 92 TRP A N 1
ATOM 690 C CA . TRP A 1 92 ? -22.801 -5.852 20.257 1.00 93.38 92 TRP A CA 1
ATOM 691 C C . TRP A 1 92 ? -23.591 -6.720 21.241 1.00 93.38 92 TRP A C 1
ATOM 693 O O . TRP A 1 92 ? -24.807 -6.590 21.328 1.00 93.38 92 TRP A O 1
ATOM 703 N N . VAL A 1 93 ? -22.906 -7.548 22.039 1.00 92.88 93 VAL A N 1
ATOM 704 C CA . VAL A 1 93 ? -23.557 -8.421 23.036 1.00 92.88 93 VAL A CA 1
ATOM 705 C C . VAL A 1 93 ? -24.334 -7.620 24.086 1.00 92.88 93 VAL A C 1
ATOM 707 O O . VAL A 1 93 ? -25.355 -8.091 24.564 1.00 92.88 93 VAL A O 1
ATOM 710 N N . LYS A 1 94 ? -23.886 -6.410 24.446 1.00 81.12 94 LYS A N 1
ATOM 711 C CA . LYS A 1 94 ? -24.620 -5.527 25.373 1.00 81.12 94 LYS A CA 1
ATOM 712 C C . LYS A 1 94 ? -25.842 -4.853 24.742 1.00 81.12 94 LYS A C 1
ATOM 714 O O . LYS A 1 94 ? -26.705 -4.384 25.478 1.00 81.12 94 LYS A O 1
ATOM 719 N N . ALA A 1 95 ? -25.859 -4.721 23.418 1.00 76.38 95 ALA A N 1
ATOM 720 C CA . ALA A 1 95 ? -26.930 -4.070 22.668 1.00 76.38 95 ALA A CA 1
ATOM 721 C C . ALA A 1 95 ? -28.017 -5.049 22.181 1.00 76.38 95 ALA A C 1
ATOM 723 O O . ALA A 1 95 ? -29.066 -4.588 21.731 1.00 76.38 95 ALA A O 1
ATOM 724 N N . ALA A 1 96 ? -27.756 -6.360 22.250 1.00 67.31 96 ALA A N 1
ATOM 725 C CA . ALA A 1 96 ? -28.680 -7.449 21.923 1.00 67.31 96 ALA A CA 1
ATOM 726 C C . ALA A 1 96 ? -29.483 -7.902 23.152 1.00 67.31 96 ALA A C 1
ATOM 728 O O . ALA A 1 96 ? -30.669 -8.254 22.963 1.00 67.31 96 ALA A O 1
#

Sequence (96 aa):
MMRAHLDVGASNLAIRNGSLKGIIERVFAVAKPEAAYFFVESGHRTMLAVLDIADPSLIPQIAEPLFQDLDADVTILPVMISPELEQGLASWVKAA

Secondary structure (DSSP, 8-state):
-EEEEE-HHHHHHHHHTTHHHHHHHHHHHHH--SEEEEEEETTEEEEEEE---S-GGGHHHHHHHHHHHH--EEEE-----HHHHHHHHHHHHHH-